Protein AF-A0A7T7H9U3-F1 (afdb_monomer)

Structure (mmCIF, N/CA/C/O backbone):
data_AF-A0A7T7H9U3-F1
#
_entry.id   AF-A0A7T7H9U3-F1
#
loop_
_atom_site.group_PDB
_atom_site.id
_atom_site.type_symbol
_atom_site.label_atom_id
_atom_site.label_alt_id
_atom_site.label_comp_id
_atom_site.label_asym_id
_atom_site.label_entity_id
_atom_site.label_seq_id
_atom_site.pdbx_PDB_ins_code
_atom_site.Cartn_x
_atom_site.Cartn_y
_atom_site.Cartn_z
_atom_site.occupancy
_atom_site.B_iso_or_equiv
_atom_site.auth_seq_id
_atom_site.auth_comp_id
_atom_site.auth_asym_id
_atom_site.auth_atom_id
_atom_site.pdbx_PDB_model_num
ATOM 1 N N . MET A 1 1 ? -4.467 16.719 -32.713 1.00 47.59 1 MET A N 1
ATOM 2 C CA . MET A 1 1 ? -4.006 15.451 -33.318 1.00 47.59 1 MET A CA 1
ATOM 3 C C . MET A 1 1 ? -3.303 14.660 -32.225 1.00 47.59 1 MET A C 1
ATOM 5 O O . MET A 1 1 ? -2.282 15.126 -31.741 1.00 47.59 1 MET A O 1
ATOM 9 N N . VAL A 1 2 ? -3.875 13.553 -31.747 1.00 60.28 2 VAL A N 1
ATOM 10 C CA . VAL A 1 2 ? -3.190 12.695 -30.764 1.00 60.28 2 VAL A CA 1
ATOM 11 C C . VAL A 1 2 ? -2.304 11.749 -31.561 1.00 60.28 2 VAL A C 1
ATOM 13 O O . VAL A 1 2 ? -2.813 10.884 -32.269 1.00 60.28 2 VAL A O 1
ATOM 16 N N . ILE A 1 3 ? -0.988 11.951 -31.512 1.00 61.03 3 ILE A N 1
ATOM 17 C CA . ILE A 1 3 ? -0.035 11.021 -32.119 1.00 61.03 3 ILE A CA 1
ATOM 18 C C . ILE A 1 3 ? -0.089 9.748 -31.271 1.00 61.03 3 ILE A C 1
ATOM 20 O O . ILE A 1 3 ? 0.400 9.732 -30.141 1.00 61.03 3 ILE A O 1
ATOM 24 N N . LYS A 1 4 ? -0.733 8.693 -31.781 1.00 68.81 4 LYS A N 1
ATOM 25 C CA . LYS A 1 4 ? -0.641 7.365 -31.171 1.00 68.81 4 LYS A CA 1
ATOM 26 C C . LYS A 1 4 ? 0.794 6.883 -31.350 1.00 68.81 4 LYS A C 1
ATOM 28 O O . LYS A 1 4 ? 1.194 6.510 -32.446 1.00 68.81 4 LYS A O 1
ATOM 33 N N . ARG A 1 5 ? 1.576 6.947 -30.274 1.00 81.50 5 ARG A N 1
ATOM 34 C CA . ARG A 1 5 ? 2.893 6.320 -30.212 1.00 81.50 5 ARG A CA 1
ATOM 35 C C . ARG A 1 5 ? 2.688 4.853 -29.856 1.00 81.50 5 ARG A C 1
ATOM 37 O O . ARG A 1 5 ? 2.256 4.547 -28.748 1.00 81.50 5 ARG A O 1
ATOM 44 N N . GLU A 1 6 ? 2.982 3.969 -30.795 1.00 87.12 6 GLU A N 1
ATOM 45 C CA . GLU A 1 6 ? 3.092 2.541 -30.516 1.00 87.12 6 GLU A CA 1
ATOM 46 C C . GLU A 1 6 ? 4.460 2.280 -29.882 1.00 87.12 6 GLU A C 1
ATOM 48 O O . GLU A 1 6 ? 5.483 2.773 -30.358 1.00 87.12 6 GLU A O 1
ATOM 53 N N . VAL A 1 7 ? 4.469 1.573 -28.756 1.00 91.38 7 VAL A N 1
ATOM 54 C CA . VAL A 1 7 ? 5.678 1.248 -27.994 1.00 91.38 7 VAL A CA 1
ATOM 55 C C . VAL A 1 7 ? 5.613 -0.235 -27.674 1.00 91.38 7 VAL A C 1
ATOM 57 O O . VAL A 1 7 ? 4.567 -0.733 -27.253 1.00 91.38 7 VAL A O 1
ATOM 60 N N . SER A 1 8 ? 6.709 -0.959 -27.876 1.00 95.25 8 SER A N 1
ATOM 61 C CA . SER A 1 8 ? 6.759 -2.371 -27.504 1.00 95.25 8 SER A CA 1
ATOM 62 C C . SER A 1 8 ? 6.763 -2.538 -25.980 1.00 95.25 8 SER A C 1
ATOM 64 O O . SER A 1 8 ? 7.241 -1.675 -25.240 1.00 95.25 8 SER A O 1
ATOM 66 N N . VAL A 1 9 ? 6.301 -3.695 -25.490 1.00 92.94 9 VAL A N 1
ATOM 67 C CA . VAL A 1 9 ? 6.371 -4.031 -24.053 1.00 92.94 9 VAL A CA 1
ATOM 68 C C . VAL A 1 9 ? 7.811 -3.942 -23.538 1.00 92.94 9 VAL A C 1
ATOM 70 O O . VAL A 1 9 ? 8.043 -3.432 -22.445 1.00 92.94 9 VAL A O 1
ATOM 73 N N . ARG A 1 10 ? 8.792 -4.382 -24.341 1.00 95.94 10 ARG A N 1
ATOM 74 C CA . ARG A 1 10 ? 10.219 -4.318 -23.996 1.00 95.94 10 ARG A CA 1
ATOM 75 C C . ARG A 1 10 ? 10.676 -2.884 -23.725 1.00 95.94 10 ARG A C 1
ATOM 77 O O . ARG A 1 10 ? 11.336 -2.641 -22.721 1.00 95.94 10 ARG A O 1
ATOM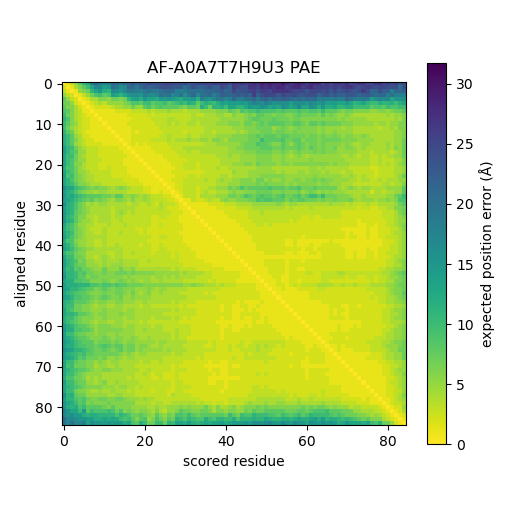 84 N N . GLU A 1 11 ? 10.347 -1.959 -24.622 1.00 94.06 11 GLU A N 1
ATOM 85 C CA . GLU A 1 11 ? 10.715 -0.544 -24.490 1.00 94.06 11 GLU A CA 1
ATOM 86 C C . GLU A 1 11 ? 10.031 0.087 -23.283 1.00 94.06 11 GLU A C 1
ATOM 88 O O . GLU A 1 11 ? 10.703 0.693 -22.457 1.00 94.06 11 GLU A O 1
ATOM 93 N N . PHE A 1 12 ? 8.727 -0.146 -23.108 1.00 93.25 12 PHE A N 1
ATOM 94 C CA . PHE A 1 12 ? 8.001 0.395 -21.963 1.00 93.25 12 PHE A CA 1
ATOM 95 C C . PHE A 1 12 ? 8.569 -0.112 -20.633 1.00 93.25 12 PHE A C 1
ATOM 97 O O . PHE A 1 12 ? 8.741 0.665 -19.695 1.00 93.25 12 PHE A O 1
ATOM 104 N N . VAL A 1 13 ? 8.905 -1.403 -20.542 1.00 92.12 13 VAL A N 1
ATOM 105 C CA . VAL A 1 13 ? 9.534 -1.952 -19.337 1.00 92.12 13 VAL A CA 1
ATOM 106 C C . VAL A 1 13 ? 10.900 -1.317 -19.105 1.00 92.12 13 VAL A C 1
ATOM 108 O O . VAL A 1 13 ? 11.175 -0.881 -17.990 1.00 92.12 13 VAL A O 1
ATOM 111 N N . SER A 1 14 ? 11.728 -1.219 -20.147 1.00 92.69 14 SER A N 1
ATOM 112 C CA . SER A 1 14 ? 13.061 -0.612 -20.074 1.00 92.69 14 SER A CA 1
ATOM 113 C C . SER A 1 14 ? 13.010 0.838 -19.584 1.00 92.69 14 SER A C 1
ATOM 115 O O . SER A 1 14 ? 13.755 1.203 -18.674 1.00 92.69 14 SER A O 1
ATOM 117 N N . ASP A 1 15 ? 12.089 1.638 -20.122 1.00 93.19 15 ASP A N 1
ATOM 118 C CA . ASP A 1 15 ? 11.912 3.050 -19.765 1.00 93.19 15 ASP A CA 1
ATOM 119 C C . ASP A 1 15 ? 11.476 3.228 -18.299 1.00 93.19 15 ASP A C 1
ATOM 121 O O . ASP A 1 15 ? 11.799 4.231 -17.661 1.00 93.19 15 ASP A O 1
ATOM 125 N N . ASN A 1 16 ? 10.791 2.229 -17.732 1.00 92.19 16 ASN A N 1
ATOM 126 C CA . ASN A 1 16 ? 10.211 2.285 -16.389 1.00 92.19 16 ASN A CA 1
ATOM 127 C C . ASN A 1 16 ? 10.944 1.422 -15.344 1.00 92.19 16 ASN A C 1
ATOM 129 O O . ASN A 1 16 ? 10.532 1.385 -14.181 1.00 92.19 16 ASN A O 1
ATOM 133 N N . LEU A 1 17 ? 12.068 0.779 -15.692 1.00 90.81 17 LEU A N 1
ATOM 134 C CA . LEU A 1 17 ? 12.823 -0.106 -14.788 1.00 90.81 17 LEU A CA 1
ATOM 135 C C . LEU A 1 17 ? 13.201 0.561 -13.460 1.00 90.81 17 LEU A C 1
ATOM 137 O O . LEU A 1 17 ? 1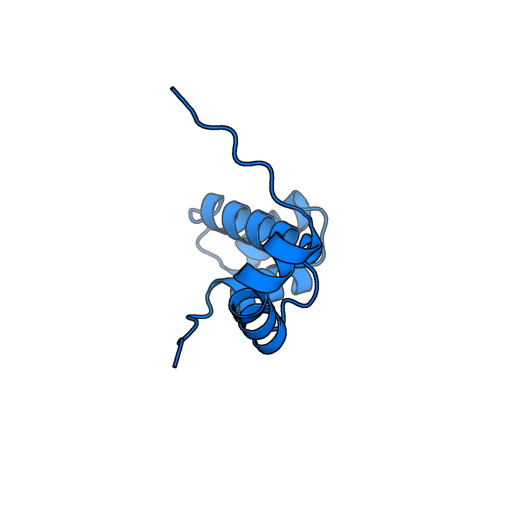3.131 -0.071 -12.406 1.00 90.81 17 LEU A O 1
ATOM 141 N N . LYS A 1 18 ? 13.574 1.848 -13.490 1.00 89.38 18 LYS A N 1
ATOM 142 C CA . LYS A 1 18 ? 13.902 2.608 -12.273 1.00 89.38 18 LYS A CA 1
ATOM 143 C C . LYS A 1 18 ? 12.711 2.680 -11.314 1.00 89.38 18 LYS A C 1
ATOM 145 O O . LYS A 1 18 ? 12.889 2.473 -10.117 1.00 89.38 18 LYS A O 1
ATOM 150 N N . ILE A 1 19 ? 11.507 2.922 -11.837 1.00 88.75 19 ILE A N 1
ATOM 151 C CA . ILE A 1 19 ? 10.273 2.994 -11.044 1.00 88.75 19 ILE A CA 1
ATOM 152 C C . ILE A 1 19 ? 9.960 1.620 -10.455 1.00 88.75 19 ILE A C 1
ATOM 154 O O . ILE A 1 19 ? 9.745 1.506 -9.249 1.00 88.75 19 ILE A O 1
ATOM 158 N N . PHE A 1 20 ? 10.015 0.563 -11.269 1.00 89.19 20 PHE A N 1
ATOM 159 C CA . PHE A 1 20 ? 9.772 -0.803 -10.799 1.00 89.19 20 PHE A CA 1
ATOM 160 C C . PHE A 1 20 ? 10.748 -1.220 -9.701 1.00 89.19 20 PHE A C 1
ATOM 162 O O . PHE A 1 20 ? 10.336 -1.817 -8.709 1.00 89.19 20 PHE A O 1
ATOM 169 N N . HIS A 1 21 ? 12.025 -0.851 -9.821 1.00 88.56 21 HIS A N 1
ATOM 170 C CA . HIS A 1 21 ? 13.027 -1.134 -8.795 1.00 88.56 21 HIS A CA 1
ATOM 171 C C . HIS A 1 21 ? 12.736 -0.414 -7.478 1.00 88.56 21 HIS A C 1
ATOM 173 O O . HIS A 1 21 ? 12.866 -1.002 -6.403 1.00 88.56 21 HIS A O 1
ATOM 179 N N . VAL A 1 22 ? 12.317 0.853 -7.541 1.00 88.50 22 VAL A N 1
ATOM 180 C CA . VAL A 1 22 ? 11.933 1.619 -6.3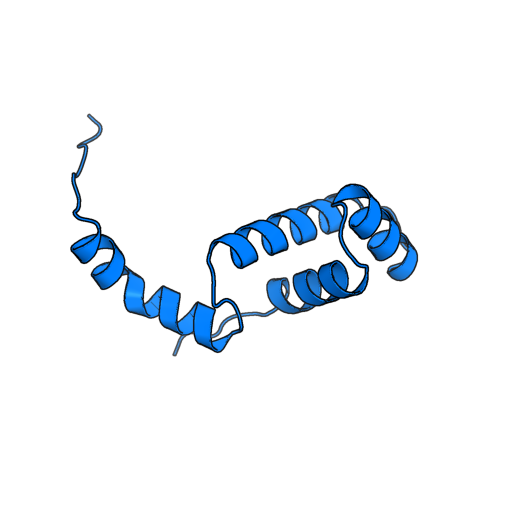47 1.00 88.50 22 VAL A CA 1
ATOM 181 C C . VAL A 1 22 ? 10.700 1.003 -5.686 1.00 88.50 22 VAL A C 1
ATOM 183 O O . VAL A 1 22 ? 10.710 0.794 -4.473 1.00 88.50 22 VAL A O 1
ATOM 186 N N . LEU A 1 23 ? 9.672 0.651 -6.459 1.00 89.25 23 LEU A N 1
ATOM 187 C CA . LEU A 1 23 ? 8.471 -0.016 -5.949 1.00 89.25 23 LEU A CA 1
ATOM 188 C C . LEU A 1 23 ? 8.809 -1.363 -5.291 1.00 89.25 23 LEU A C 1
ATOM 190 O O . LEU A 1 23 ? 8.409 -1.613 -4.151 1.00 89.25 23 LEU A O 1
ATOM 194 N N . ALA A 1 24 ? 9.634 -2.181 -5.949 1.00 88.19 24 ALA A N 1
ATOM 195 C CA . ALA A 1 24 ? 10.073 -3.474 -5.435 1.00 88.19 24 ALA A CA 1
ATOM 196 C C . ALA A 1 24 ? 10.843 -3.346 -4.113 1.00 88.19 24 ALA A C 1
ATOM 198 O O . ALA A 1 24 ? 10.558 -4.079 -3.162 1.00 88.19 24 ALA A O 1
ATOM 199 N N . LYS A 1 25 ? 11.765 -2.376 -4.008 1.00 88.19 25 LYS A N 1
ATOM 200 C CA . LYS A 1 25 ? 12.491 -2.069 -2.761 1.00 88.19 25 LYS A CA 1
ATOM 201 C C . LYS A 1 25 ? 11.569 -1.666 -1.613 1.00 88.19 25 LYS A C 1
ATOM 203 O O . LYS A 1 25 ? 11.909 -1.896 -0.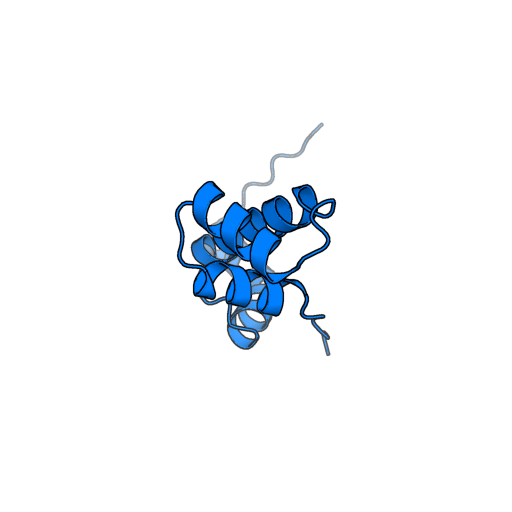457 1.00 88.19 25 LYS A O 1
ATOM 208 N N . ASN A 1 26 ? 10.410 -1.093 -1.922 1.00 85.12 26 ASN A N 1
ATOM 209 C CA . ASN A 1 26 ? 9.437 -0.647 -0.930 1.00 85.12 26 ASN A CA 1
ATOM 210 C C . ASN A 1 26 ? 8.351 -1.684 -0.619 1.00 85.12 26 ASN A C 1
ATOM 212 O O . ASN A 1 26 ? 7.462 -1.401 0.180 1.00 85.12 26 ASN A O 1
ATOM 216 N N . GLY A 1 27 ? 8.458 -2.899 -1.169 1.00 83.25 27 GLY A N 1
ATOM 217 C CA . GLY A 1 27 ? 7.564 -4.021 -0.872 1.00 83.25 27 GLY A CA 1
ATOM 218 C C . GLY A 1 27 ? 6.471 -4.264 -1.913 1.00 83.25 27 GLY A C 1
ATOM 219 O O . GLY A 1 27 ? 5.737 -5.240 -1.787 1.00 83.25 27 GLY A O 1
ATOM 220 N N . ILE A 1 28 ? 6.390 -3.448 -2.969 1.00 88.44 28 ILE A N 1
ATOM 221 C CA . ILE A 1 28 ? 5.460 -3.648 -4.087 1.00 88.44 28 ILE A CA 1
ATOM 222 C C . ILE A 1 28 ? 6.158 -4.490 -5.154 1.00 88.44 28 ILE A C 1
ATOM 224 O O . ILE A 1 28 ? 6.852 -3.977 -6.029 1.00 88.44 28 ILE A O 1
ATOM 228 N N . LYS A 1 29 ? 5.995 -5.811 -5.063 1.00 84.06 29 LYS A N 1
ATOM 229 C CA . LYS A 1 29 ? 6.596 -6.766 -6.012 1.00 84.06 29 LYS A CA 1
ATOM 230 C C . LYS A 1 29 ? 5.701 -7.087 -7.208 1.00 84.06 29 LYS A C 1
ATOM 232 O O . LYS A 1 29 ? 6.177 -7.637 -8.193 1.00 84.06 29 LYS A O 1
ATOM 237 N N . ASN A 1 30 ? 4.412 -6.781 -7.099 1.00 88.62 30 ASN A N 1
ATOM 238 C CA . ASN A 1 30 ? 3.398 -7.094 -8.094 1.00 88.62 30 ASN A CA 1
ATOM 239 C C . ASN A 1 30 ? 2.484 -5.880 -8.282 1.00 88.62 30 ASN A C 1
ATOM 241 O O . ASN A 1 30 ? 2.019 -5.298 -7.300 1.00 88.62 30 ASN A O 1
ATOM 245 N N . ILE A 1 31 ? 2.219 -5.522 -9.539 1.00 89.31 31 ILE A N 1
ATOM 246 C CA . ILE A 1 31 ? 1.336 -4.412 -9.893 1.00 89.31 31 ILE A CA 1
ATOM 247 C C . ILE A 1 31 ? -0.106 -4.656 -9.436 1.00 89.31 31 ILE A C 1
ATOM 249 O O . ILE A 1 31 ? -0.739 -3.721 -8.962 1.00 89.31 31 ILE A O 1
ATOM 253 N N . ASN A 1 32 ? -0.588 -5.904 -9.462 1.00 90.81 32 ASN A N 1
ATOM 254 C CA . ASN A 1 32 ? -1.937 -6.229 -8.988 1.00 90.81 32 ASN A CA 1
ATOM 255 C C . ASN A 1 32 ? -2.077 -5.912 -7.496 1.00 90.81 32 ASN A C 1
ATOM 257 O O . ASN A 1 32 ? -3.022 -5.245 -7.093 1.00 90.81 32 ASN A O 1
ATOM 261 N N . THR A 1 33 ? -1.078 -6.284 -6.690 1.00 89.31 33 THR A N 1
ATOM 262 C CA . THR A 1 33 ? -1.041 -5.946 -5.260 1.00 89.31 33 THR A CA 1
ATOM 263 C C . THR A 1 33 ? -0.964 -4.436 -5.035 1.00 89.31 33 THR A C 1
ATOM 265 O O . THR A 1 33 ? -1.575 -3.922 -4.103 1.00 89.31 33 THR A O 1
ATOM 268 N N . ALA A 1 34 ? -0.242 -3.704 -5.892 1.00 91.94 34 ALA A N 1
ATOM 269 C CA . ALA A 1 34 ? -0.200 -2.244 -5.835 1.00 91.94 34 ALA A CA 1
ATOM 270 C C . ALA A 1 34 ? -1.594 -1.637 -6.053 1.00 91.94 34 ALA A C 1
ATOM 272 O O . ALA A 1 34 ? -2.027 -0.790 -5.275 1.00 91.94 34 ALA A O 1
ATOM 273 N N . SER A 1 35 ? -2.300 -2.103 -7.087 1.00 94.06 35 SER A N 1
ATOM 274 C CA . SER A 1 35 ? -3.656 -1.665 -7.417 1.00 94.06 35 SER A CA 1
ATOM 275 C C . SER A 1 35 ? -4.660 -2.011 -6.318 1.00 94.06 35 SER A C 1
ATOM 277 O O . SER A 1 35 ? -5.453 -1.157 -5.931 1.00 94.06 35 SER A O 1
ATOM 279 N N . GLU A 1 36 ? -4.597 -3.224 -5.767 1.00 94.06 36 GLU A N 1
ATOM 280 C CA . GLU A 1 36 ? -5.443 -3.651 -4.646 1.00 94.06 36 GLU A CA 1
ATOM 281 C C . GLU A 1 36 ? -5.229 -2.773 -3.411 1.00 94.06 36 GLU A C 1
ATOM 283 O O . GLU A 1 36 ? -6.187 -2.293 -2.807 1.00 94.06 36 GLU A O 1
ATOM 288 N N . TYR A 1 37 ? -3.973 -2.523 -3.040 1.00 95.56 37 TYR A N 1
ATOM 289 C CA . TYR A 1 37 ? -3.664 -1.709 -1.867 1.00 95.56 37 TYR A CA 1
ATOM 290 C C . TYR A 1 37 ? -4.073 -0.250 -2.061 1.00 95.56 37 TYR A C 1
ATOM 292 O O . TYR A 1 37 ? -4.499 0.383 -1.097 1.00 95.56 37 TYR A O 1
ATOM 300 N N . LEU A 1 38 ? -3.979 0.273 -3.287 1.00 96.06 38 LEU A N 1
ATOM 301 C CA . LEU A 1 38 ? -4.421 1.628 -3.602 1.00 96.06 38 LEU A CA 1
ATOM 302 C C . LEU A 1 38 ? -5.940 1.737 -3.446 1.00 96.06 38 LEU A C 1
ATOM 304 O O . LEU A 1 38 ? -6.419 2.626 -2.752 1.00 96.06 38 LEU A O 1
ATOM 308 N N . MET A 1 39 ? -6.687 0.774 -3.992 1.00 97.12 39 MET A N 1
ATOM 309 C CA . MET A 1 39 ? -8.142 0.709 -3.840 1.00 97.12 39 MET A CA 1
ATOM 310 C C . MET A 1 39 ? -8.562 0.669 -2.363 1.00 97.12 39 MET A C 1
ATOM 312 O O . MET A 1 39 ? -9.474 1.391 -1.962 1.00 97.12 39 MET A O 1
ATOM 316 N N . ILE A 1 40 ? -7.893 -0.153 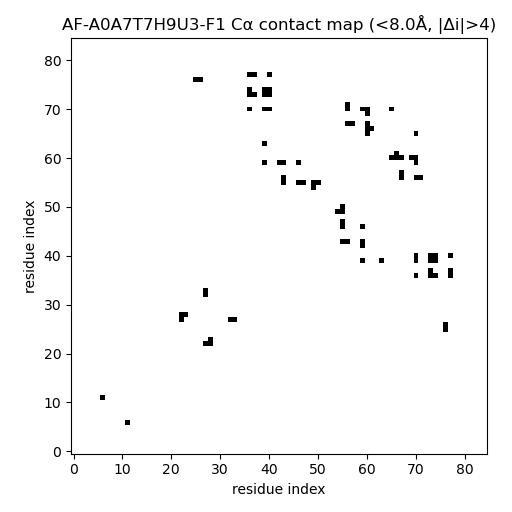-1.549 1.00 97.81 40 ILE A N 1
ATOM 317 C CA . ILE A 1 40 ? -8.148 -0.248 -0.104 1.00 97.81 40 ILE A CA 1
ATOM 318 C C . ILE A 1 40 ? -7.858 1.086 0.595 1.00 97.81 40 ILE A C 1
ATOM 320 O O . ILE A 1 40 ? -8.638 1.522 1.440 1.00 97.81 40 ILE A O 1
ATOM 324 N N . TYR A 1 41 ? -6.745 1.738 0.254 1.00 97.38 41 TYR A N 1
ATOM 325 C CA . TYR A 1 41 ? -6.365 3.027 0.828 1.00 97.38 41 TYR A CA 1
ATOM 326 C C . TYR A 1 41 ? -7.374 4.131 0.483 1.00 97.38 41 TYR A C 1
ATOM 328 O O . TYR A 1 41 ? -7.794 4.888 1.359 1.00 97.38 41 TYR A O 1
ATOM 336 N N . ASP A 1 42 ? -7.837 4.179 -0.764 1.00 97.81 42 ASP A N 1
ATOM 337 C CA . ASP A 1 42 ? -8.856 5.132 -1.206 1.00 97.81 42 ASP A CA 1
ATOM 338 C C . ASP A 1 42 ? -10.201 4.896 -0.511 1.00 97.81 42 ASP A C 1
ATOM 340 O O . ASP A 1 42 ? -10.901 5.843 -0.150 1.00 97.81 42 ASP A O 1
ATOM 344 N N . GLU A 1 43 ? -10.585 3.636 -0.302 1.00 97.81 43 GLU A N 1
ATOM 345 C CA . GLU A 1 43 ? -11.784 3.288 0.463 1.00 97.81 43 GLU A CA 1
ATOM 346 C C . GLU A 1 43 ? -11.638 3.695 1.941 1.00 97.81 43 GLU A C 1
ATOM 348 O O . GLU A 1 43 ? -12.550 4.283 2.521 1.00 97.81 43 GLU A O 1
ATOM 353 N N . TYR A 1 44 ? -10.466 3.487 2.544 1.00 97.50 44 TYR A N 1
ATOM 354 C CA . TYR A 1 44 ? -10.177 3.945 3.904 1.00 97.50 44 TYR A CA 1
ATOM 355 C C . TYR A 1 44 ? -10.281 5.468 4.054 1.00 97.50 44 TYR A C 1
ATOM 357 O O . TYR A 1 44 ? -10.860 5.950 5.031 1.00 97.50 44 TYR A O 1
ATOM 365 N N . ASN A 1 45 ? -9.805 6.229 3.067 1.00 96.75 45 ASN A N 1
ATOM 366 C CA . ASN A 1 45 ? -9.953 7.685 3.046 1.00 96.75 45 ASN A CA 1
ATOM 367 C C . ASN 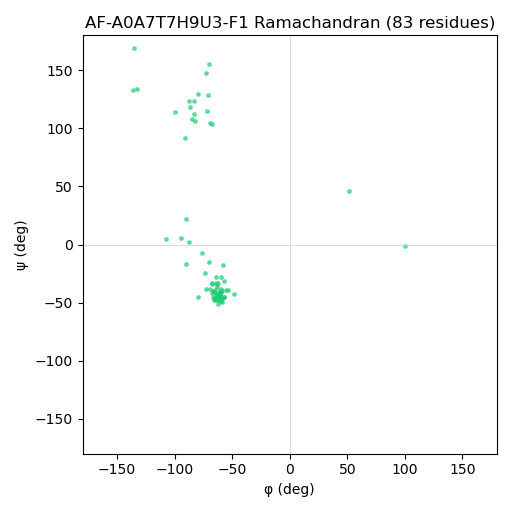A 1 45 ? -11.411 8.126 2.858 1.00 96.75 45 ASN A C 1
ATOM 369 O O . ASN A 1 45 ? -11.830 9.123 3.445 1.00 96.75 45 ASN A O 1
ATOM 373 N N . ARG A 1 46 ? -12.222 7.372 2.106 1.00 97.31 46 ARG A N 1
ATOM 374 C CA . ARG A 1 46 ? -13.666 7.641 1.979 1.00 97.31 46 ARG A CA 1
ATOM 375 C C . ARG A 1 46 ? -14.408 7.517 3.312 1.00 97.31 46 ARG A C 1
ATOM 377 O O . ARG A 1 46 ? -15.329 8.293 3.560 1.00 97.31 46 ARG A O 1
ATOM 384 N N . TYR A 1 47 ? -13.974 6.619 4.195 1.00 96.81 47 TYR A N 1
ATOM 385 C CA . TYR A 1 47 ? -14.523 6.475 5.549 1.00 96.81 47 TYR A CA 1
ATOM 386 C C . TYR A 1 47 ? -13.813 7.331 6.607 1.00 96.81 47 TYR A C 1
ATOM 388 O O . TYR A 1 47 ? -13.905 7.032 7.793 1.00 96.81 47 TYR A O 1
ATOM 396 N N . GLN A 1 48 ? -13.118 8.411 6.230 1.00 95.25 48 GLN A N 1
ATOM 397 C CA . GLN A 1 48 ? -12.436 9.296 7.192 1.00 95.25 48 GLN A CA 1
ATOM 398 C C . GLN A 1 48 ? -13.344 9.930 8.257 1.00 95.25 48 GLN A C 1
ATOM 400 O O . GLN A 1 48 ? -12.839 10.390 9.273 1.00 95.25 48 GLN A O 1
ATOM 405 N N . TRP A 1 49 ? -14.659 9.936 8.032 1.00 97.06 49 TRP A N 1
ATOM 406 C CA . TRP A 1 49 ? -15.662 10.380 9.001 1.00 97.06 49 TRP A CA 1
ATOM 407 C C . TRP A 1 49 ? -15.822 9.423 10.198 1.00 97.06 49 TRP A C 1
ATOM 409 O O . TRP A 1 49 ? -16.398 9.816 11.206 1.00 97.06 49 TRP A O 1
ATOM 419 N N . ILE A 1 50 ? -15.316 8.187 10.109 1.00 97.19 50 ILE A N 1
ATOM 420 C CA . ILE A 1 50 ? -15.226 7.259 11.242 1.00 97.19 50 ILE A CA 1
ATOM 421 C C . ILE A 1 50 ? -13.962 7.605 12.038 1.00 97.19 50 ILE A C 1
ATOM 423 O O . ILE A 1 50 ? -12.845 7.329 11.590 1.00 97.19 50 ILE A O 1
ATOM 427 N N . GLU A 1 51 ? -14.140 8.217 13.210 1.00 95.62 51 GLU A N 1
ATOM 428 C CA . GLU A 1 51 ? -13.035 8.704 14.049 1.00 95.62 51 GLU A CA 1
ATOM 429 C C . GLU A 1 51 ? -12.208 7.565 14.662 1.00 95.62 51 GLU A C 1
ATOM 431 O O . GLU A 1 51 ? -10.976 7.651 14.725 1.00 95.62 51 GLU A O 1
ATOM 436 N N . ASP A 1 52 ? -12.856 6.467 15.073 1.00 97.56 52 ASP A N 1
ATOM 437 C CA . ASP A 1 52 ? -12.141 5.306 15.595 1.00 97.56 52 ASP A CA 1
ATOM 438 C C . ASP A 1 52 ? -11.410 4.574 14.463 1.00 97.56 52 ASP A C 1
ATOM 440 O O . ASP A 1 52 ? -11.992 3.986 13.545 1.00 97.56 52 ASP A O 1
ATOM 444 N N . LYS A 1 53 ? -10.077 4.586 14.543 1.00 94.50 53 LYS A N 1
ATOM 445 C CA . LYS A 1 53 ? -9.219 3.968 13.531 1.00 94.50 53 LYS A CA 1
ATOM 446 C C . LYS A 1 53 ? -9.478 2.466 13.386 1.00 94.50 53 LYS A C 1
ATOM 448 O O . LYS A 1 53 ? -9.418 1.963 12.266 1.00 94.50 53 LYS A O 1
ATOM 453 N N . ASN A 1 54 ? -9.728 1.739 14.474 1.00 95.94 54 ASN A N 1
ATOM 454 C CA . ASN A 1 54 ? -9.931 0.291 14.422 1.00 95.94 54 ASN A CA 1
ATOM 455 C C . ASN A 1 54 ? -11.289 -0.066 13.817 1.00 95.94 54 ASN A C 1
ATOM 457 O O . ASN A 1 54 ? -11.382 -1.032 13.060 1.00 95.94 54 ASN A O 1
ATOM 461 N N . GLU A 1 55 ? -12.325 0.706 14.120 1.00 97.00 55 GLU A N 1
ATOM 462 C CA . GLU A 1 55 ? -13.643 0.593 13.509 1.00 97.00 55 GLU A CA 1
ATOM 463 C C . GLU A 1 55 ? -13.566 0.873 12.009 1.00 97.00 55 GLU A C 1
ATOM 465 O O . GLU A 1 55 ? -13.988 0.038 11.209 1.00 97.00 55 GLU A O 1
ATOM 470 N N . ARG A 1 56 ? -12.899 1.962 11.609 1.00 97.56 56 ARG A N 1
ATOM 471 C CA . ARG A 1 56 ? -12.679 2.286 10.194 1.00 97.56 56 ARG A CA 1
ATOM 472 C C . ARG A 1 56 ? -11.958 1.163 9.449 1.00 97.56 56 ARG A C 1
ATOM 474 O O . ARG A 1 56 ? -12.370 0.778 8.359 1.00 97.56 56 ARG A O 1
ATOM 481 N N . LEU A 1 57 ? -10.905 0.598 10.043 1.00 96.69 57 LEU A N 1
ATOM 482 C CA . LEU A 1 57 ? -10.189 -0.550 9.476 1.00 96.69 57 LEU A CA 1
ATOM 483 C C . LEU A 1 57 ? -11.098 -1.777 9.298 1.00 96.69 57 LEU A C 1
ATOM 485 O O . LEU A 1 57 ? -10.991 -2.459 8.281 1.00 96.69 57 LEU A O 1
ATOM 489 N N . LYS A 1 58 ? -11.989 -2.065 10.257 1.00 97.31 58 LYS A N 1
ATOM 490 C CA . LYS A 1 58 ? -12.948 -3.181 10.167 1.00 97.31 58 LYS A CA 1
ATOM 491 C C . LYS A 1 58 ? -13.978 -2.962 9.060 1.00 97.31 58 LYS A C 1
ATOM 493 O O . LYS A 1 58 ? -14.211 -3.881 8.283 1.00 97.31 58 LYS A O 1
ATOM 498 N N . VAL A 1 59 ? -14.544 -1.759 8.961 1.00 97.50 59 VAL A N 1
ATOM 499 C CA . VAL A 1 59 ? -15.514 -1.401 7.912 1.00 97.50 59 VAL A CA 1
ATOM 500 C C . VAL A 1 59 ? -14.888 -1.540 6.526 1.00 97.50 59 VAL A C 1
ATOM 502 O O . VAL A 1 59 ? -15.484 -2.134 5.633 1.00 97.50 59 VAL A O 1
ATOM 505 N N . VAL A 1 60 ? -13.656 -1.059 6.349 1.00 97.62 60 VAL A N 1
ATOM 506 C CA . VAL A 1 60 ? -12.932 -1.193 5.076 1.00 97.62 60 VAL A CA 1
ATOM 507 C C . VAL A 1 60 ? -12.600 -2.651 4.771 1.00 97.62 60 VAL A C 1
ATOM 509 O O . VAL A 1 60 ? -12.728 -3.070 3.627 1.00 97.62 60 VAL A O 1
ATOM 512 N N . ALA A 1 61 ? -12.196 -3.438 5.772 1.00 97.44 61 ALA A N 1
ATOM 513 C CA . ALA A 1 61 ? -11.898 -4.858 5.589 1.00 97.44 61 ALA A CA 1
ATOM 514 C C . ALA A 1 61 ? -13.126 -5.629 5.086 1.00 97.44 61 ALA A C 1
ATOM 516 O O . ALA A 1 61 ? -13.021 -6.391 4.126 1.00 97.44 61 ALA A O 1
ATOM 517 N N . ASP A 1 62 ? -14.294 -5.368 5.676 1.00 97.38 62 ASP A N 1
ATOM 518 C CA . ASP A 1 62 ? -15.564 -5.933 5.222 1.00 97.38 62 ASP A CA 1
ATOM 519 C C . ASP A 1 62 ? -15.921 -5.445 3.809 1.00 97.38 62 ASP A C 1
ATOM 521 O O . ASP A 1 62 ? -16.170 -6.239 2.902 1.00 97.38 62 ASP A O 1
ATOM 525 N N . LYS A 1 63 ? -15.827 -4.135 3.560 1.00 96.75 63 LYS A N 1
ATOM 526 C CA . LYS A 1 63 ? -16.139 -3.539 2.255 1.00 96.75 63 LYS A CA 1
ATOM 527 C C . LYS A 1 63 ? -15.263 -4.069 1.119 1.00 96.75 63 LYS A C 1
ATOM 529 O O . LYS A 1 63 ? -15.761 -4.314 0.022 1.00 96.75 63 LYS A O 1
ATOM 534 N N . CYS A 1 64 ? -13.970 -4.231 1.375 1.00 95.38 64 CYS A N 1
ATOM 535 C CA . CYS A 1 64 ? -12.992 -4.738 0.418 1.00 95.38 64 CYS A CA 1
ATOM 536 C C . CYS A 1 64 ? -12.882 -6.270 0.425 1.00 95.38 64 CYS A C 1
ATOM 538 O O . CYS A 1 64 ? -12.050 -6.801 -0.308 1.00 95.38 64 CYS A O 1
ATOM 540 N N . GLN A 1 65 ? -13.693 -6.972 1.231 1.00 96.19 65 GLN A N 1
ATOM 541 C CA . GLN A 1 65 ? -13.697 -8.434 1.356 1.00 96.19 65 GLN A CA 1
ATOM 542 C C . GLN A 1 65 ? -12.292 -9.002 1.617 1.00 96.19 65 GLN A C 1
ATOM 544 O O . GLN A 1 65 ? -11.847 -9.960 0.983 1.00 96.19 65 GLN A O 1
ATOM 549 N N . CYS A 1 66 ? -11.558 -8.381 2.541 1.00 94.12 66 CYS A N 1
ATOM 550 C CA . CYS A 1 66 ? -10.189 -8.757 2.874 1.00 94.12 66 CYS A CA 1
ATOM 551 C C . CYS A 1 66 ? -9.957 -8.792 4.389 1.00 94.12 66 CYS A C 1
ATOM 553 O O . CYS A 1 66 ? -10.784 -8.368 5.193 1.00 94.12 66 CYS A O 1
ATOM 555 N N . HIS A 1 67 ? -8.815 -9.332 4.815 1.00 95.81 67 HIS A N 1
ATOM 556 C CA . HIS A 1 67 ? -8.487 -9.377 6.236 1.00 95.81 67 HIS A CA 1
ATOM 557 C C . HIS A 1 67 ? -8.109 -7.993 6.775 1.00 95.81 67 HIS A C 1
ATOM 559 O O . HIS A 1 67 ? -7.424 -7.216 6.112 1.00 95.81 67 HIS A O 1
ATOM 565 N N . PHE A 1 68 ? -8.431 -7.739 8.046 1.00 94.75 68 PHE A N 1
ATOM 566 C CA . PHE A 1 68 ? -8.023 -6.530 8.774 1.00 94.75 68 PHE A CA 1
ATOM 567 C C . PHE A 1 68 ? -6.521 -6.222 8.627 1.00 94.75 68 PHE A C 1
ATOM 569 O O . PHE A 1 68 ? -6.119 -5.082 8.396 1.00 94.75 68 PHE A O 1
ATOM 576 N N . ASN A 1 69 ? -5.678 -7.258 8.707 1.00 94.94 69 ASN A N 1
ATOM 577 C CA . ASN A 1 69 ? -4.231 -7.116 8.545 1.00 94.94 69 ASN A CA 1
ATOM 578 C C . ASN A 1 69 ? -3.839 -6.652 7.137 1.00 94.94 69 ASN A C 1
ATOM 580 O O . ASN A 1 69 ? -2.875 -5.902 7.000 1.00 94.94 69 ASN A O 1
ATOM 584 N N . THR A 1 70 ? -4.586 -7.052 6.106 1.00 94.25 70 THR A N 1
ATOM 585 C CA . THR A 1 70 ? -4.381 -6.589 4.729 1.00 94.25 70 THR A CA 1
ATOM 586 C C . THR A 1 70 ? -4.643 -5.091 4.629 1.00 94.25 70 THR A C 1
ATOM 588 O O . THR A 1 70 ? -3.802 -4.372 4.098 1.00 94.25 70 THR A O 1
ATOM 591 N N . VAL A 1 71 ? -5.734 -4.598 5.225 1.00 96.44 71 VAL A N 1
ATOM 592 C CA . VAL A 1 71 ? -6.047 -3.158 5.257 1.00 96.44 71 VAL A CA 1
ATOM 593 C C . VAL A 1 71 ? -4.962 -2.369 5.986 1.00 96.44 71 VAL A C 1
ATOM 595 O O . VAL A 1 71 ? -4.442 -1.384 5.465 1.00 96.44 71 VAL A O 1
ATOM 598 N N . ASN A 1 72 ? -4.549 -2.841 7.163 1.00 95.56 72 ASN A N 1
ATOM 599 C CA . ASN A 1 72 ? -3.490 -2.201 7.942 1.00 95.56 72 ASN A CA 1
ATOM 600 C C . ASN A 1 72 ? -2.155 -2.150 7.175 1.00 95.56 72 ASN A C 1
ATOM 602 O O . ASN A 1 72 ? -1.452 -1.142 7.213 1.00 95.56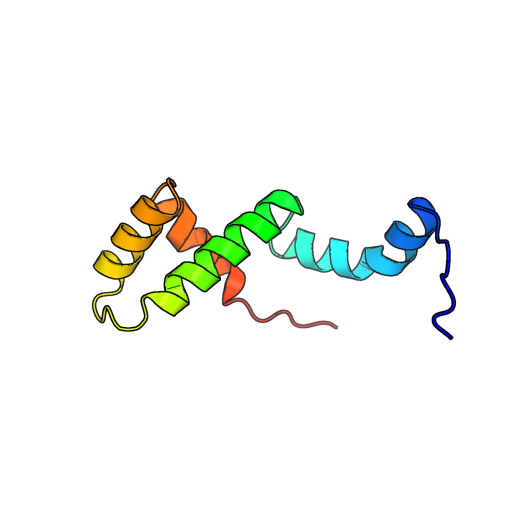 72 ASN A O 1
ATOM 606 N N . ASN A 1 73 ? -1.803 -3.225 6.466 1.00 93.75 73 ASN A N 1
ATOM 607 C CA . ASN A 1 73 ? -0.598 -3.274 5.641 1.00 93.75 73 ASN A CA 1
ATOM 608 C C . ASN A 1 73 ? -0.689 -2.338 4.433 1.00 93.75 73 ASN A C 1
ATOM 610 O O . ASN A 1 73 ? 0.293 -1.660 4.137 1.00 93.75 73 ASN A O 1
ATOM 614 N N . ALA A 1 74 ? -1.847 -2.276 3.770 1.00 94.94 74 ALA A N 1
ATOM 615 C CA . ALA A 1 74 ? -2.080 -1.377 2.646 1.00 94.94 74 ALA A CA 1
ATOM 616 C C . ALA A 1 74 ? -1.888 0.086 3.060 1.00 94.94 74 ALA A C 1
ATOM 618 O O . ALA A 1 74 ? -1.110 0.795 2.429 1.00 94.94 74 ALA A O 1
ATOM 619 N N . ILE A 1 75 ? -2.487 0.508 4.176 1.00 95.25 75 ILE A N 1
ATOM 620 C CA . ILE A 1 75 ? -2.349 1.879 4.693 1.00 95.25 75 ILE A CA 1
ATOM 621 C C . ILE A 1 75 ? -0.896 2.186 5.047 1.00 95.25 75 ILE A C 1
ATOM 623 O O . ILE A 1 75 ? -0.327 3.147 4.540 1.00 95.25 75 ILE A O 1
ATOM 627 N N . LYS A 1 76 ? -0.254 1.319 5.842 1.00 92.50 76 LYS A N 1
ATOM 628 C CA . LYS A 1 76 ? 1.156 1.492 6.224 1.00 92.50 76 LYS A CA 1
ATOM 629 C C . LYS A 1 76 ? 2.094 1.586 5.031 1.00 92.50 76 LYS A C 1
ATOM 631 O O . LYS A 1 76 ? 3.159 2.181 5.157 1.00 92.50 76 LYS A O 1
ATOM 636 N N . LEU A 1 77 ? 1.772 0.913 3.931 1.00 92.25 77 LEU A N 1
ATOM 637 C CA . LEU A 1 77 ? 2.568 0.943 2.717 1.00 92.25 77 LEU A CA 1
ATOM 638 C C . LEU A 1 77 ? 2.293 2.219 1.908 1.00 92.25 77 LEU A C 1
ATOM 640 O O . LEU A 1 77 ? 3.248 2.858 1.478 1.00 92.25 77 LEU A O 1
ATOM 644 N N . MET A 1 78 ? 1.026 2.599 1.733 1.00 93.69 78 MET A N 1
ATOM 645 C CA . MET A 1 78 ? 0.613 3.742 0.908 1.00 93.69 78 MET A CA 1
ATOM 646 C C . MET A 1 78 ? 0.905 5.103 1.551 1.00 93.69 78 MET A C 1
ATOM 648 O O . MET A 1 78 ? 1.134 6.074 0.840 1.00 93.69 78 MET A O 1
ATOM 652 N N . GLU A 1 79 ? 0.999 5.174 2.880 1.00 92.12 79 GLU A N 1
ATOM 653 C CA . GLU A 1 79 ? 1.453 6.374 3.598 1.00 92.12 79 GLU A CA 1
ATOM 654 C C . GLU A 1 79 ? 2.982 6.575 3.531 1.00 92.12 79 GLU A C 1
ATOM 656 O O . GLU A 1 79 ? 3.496 7.602 3.982 1.00 92.12 79 GLU A O 1
ATOM 661 N N . ARG A 1 80 ? 3.754 5.618 2.987 1.00 89.44 80 ARG A N 1
ATOM 662 C CA . ARG A 1 80 ? 5.215 5.765 2.883 1.00 89.44 80 ARG A CA 1
ATOM 663 C C . ARG A 1 80 ? 5.588 6.812 1.843 1.00 89.44 80 ARG A C 1
ATOM 665 O O . ARG A 1 80 ? 5.243 6.702 0.670 1.00 89.44 80 ARG A O 1
ATOM 672 N N . VAL A 1 81 ? 6.428 7.755 2.255 1.00 85.25 81 VAL A N 1
ATOM 673 C CA . VAL A 1 81 ? 7.064 8.714 1.349 1.00 85.25 81 VAL A CA 1
ATOM 674 C C . VAL A 1 81 ? 8.302 8.082 0.714 1.00 85.25 81 VAL A C 1
ATOM 676 O O . VAL A 1 81 ? 9.221 7.643 1.408 1.00 85.25 81 VAL A O 1
ATOM 679 N N . LEU A 1 82 ? 8.338 8.049 -0.618 1.00 83.44 82 LEU A N 1
ATOM 680 C CA . LEU A 1 82 ? 9.478 7.550 -1.383 1.00 83.44 82 LEU A CA 1
ATOM 681 C C . LEU A 1 82 ? 10.486 8.677 -1.626 1.00 83.44 82 LEU A C 1
ATOM 683 O O . LEU A 1 82 ? 10.148 9.701 -2.215 1.00 83.44 82 LEU A O 1
ATOM 687 N N . VAL A 1 83 ? 11.738 8.471 -1.210 1.00 72.75 83 VAL A N 1
ATOM 688 C CA . VAL A 1 83 ? 12.847 9.387 -1.513 1.00 72.75 83 VAL A CA 1
ATOM 689 C C . VAL A 1 83 ? 13.646 8.824 -2.681 1.00 72.75 83 VAL A C 1
ATOM 691 O O . VAL A 1 83 ? 14.284 7.777 -2.561 1.00 72.75 83 VAL A O 1
ATOM 694 N N . PHE A 1 84 ? 13.620 9.529 -3.809 1.00 65.88 84 PHE A N 1
ATOM 695 C CA . PHE A 1 84 ? 14.459 9.232 -4.965 1.00 65.88 84 PHE A CA 1
ATOM 696 C C . PHE A 1 84 ? 15.807 9.942 -4.773 1.00 65.88 84 PHE A C 1
ATOM 698 O O . PHE A 1 84 ? 15.841 11.165 -4.646 1.00 65.88 84 PHE A O 1
ATOM 705 N N . LYS A 1 85 ? 16.898 9.175 -4.692 1.00 59.66 85 LYS A N 1
ATOM 706 C CA . LYS A 1 85 ? 18.276 9.681 -4.756 1.00 59.66 85 LYS A CA 1
ATOM 707 C C . LYS A 1 85 ? 18.892 9.294 -6.090 1.00 59.66 85 LYS A C 1
ATOM 709 O O . LYS A 1 85 ? 18.609 8.157 -6.536 1.00 59.66 85 LYS A O 1
#

Mean predicted aligned error: 5.06 Å

Secondary structure (DSSP, 8-state):
--------HHHHHHHHHHHHHHHHHTT---HHHHHHHHHHHHHHHHTTT---HHHHHHHHHHHTTS-HHHHHHHHHHHTPPP---

Foldseek 3Di:
DDPPDDDDPVRVCVVCVVVQVLCVVLPNPDVVLVVLLVVLQVQLVVVVVPVDPQVSLVVSCVVSVHDSVSSVVSNVSVPDDRDDD

Radius of gyration: 16.67 Å; Cα contacts (8 Å, |Δi|>4): 45; chains: 1; bounding box: 34×25×49 Å

Sequence (85 aa):
MVIKREVSVREFVSDNLKIFHVLAKNGIKNINTASEY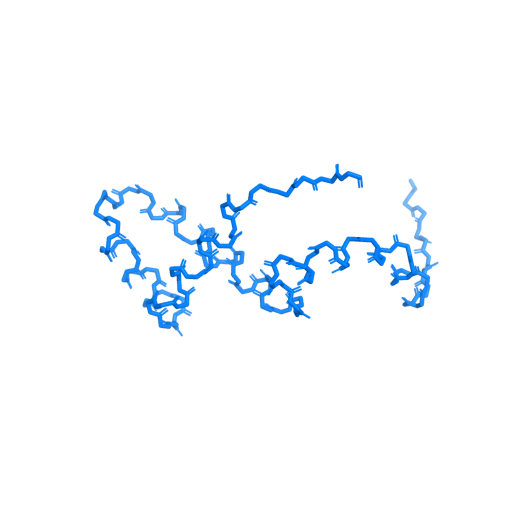LMIYDEYNRYQWIEDKNERLKVVADKCQCHFNTVNNAIKLMERVLVFK

Nearest PDB structures (foldseek):
  6uu9-assembly1_FFF  TM=4.904E-01  e=3.361E+00  Escherichia coli
  6uu7-assembly1_FFF  TM=4.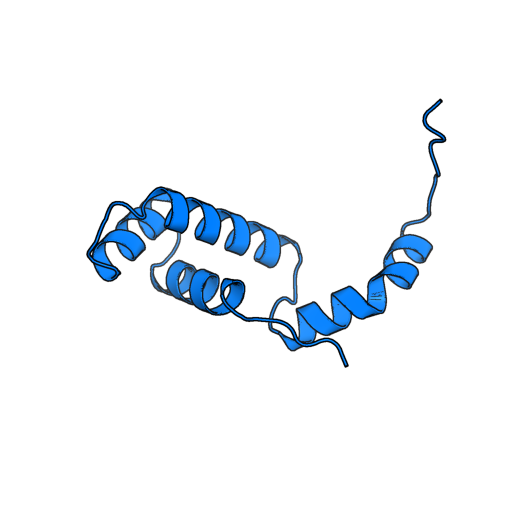978E-01  e=4.484E+00  Escherichia coli K-12

pLDDT: mean 90.63, std 9.6, range [47.59, 97.81]

Solvent-accessible surface area (backbone atoms only — not comparable to full-atom values): 5153 Å² total; per-residue (Å²): 134,85,81,83,78,86,73,55,72,69,56,56,49,63,77,40,44,69,57,54,52,54,37,38,78,72,70,44,81,45,70,68,59,47,52,52,30,48,54,50,39,54,50,44,60,72,43,59,86,47,80,53,65,68,58,36,42,48,54,40,12,62,74,67,74,48,53,54,66,55,46,55,51,26,42,66,55,70,73,55,83,83,83,89,129